Protein AF-A0A2D5T8V9-F1 (afdb_monomer_lite)

Radius of gyration: 26.74 Å; chains: 1; bounding box: 55×57×61 Å

pLDDT: mean 78.25, std 21.22, range [35.06, 97.56]

Secondary structure (DSSP, 8-state):
------SSSTTS--HHHHHHHHHHHHHHTSS--SSTHHHHHHHHHHHGGGG------S---PPPPS-PPPTTT--HHHHHHHHHHHHHHHHHHHHHHHHHHHHHHHHHHH-SS--HHHHHHHHHHHHHHHHHHHHHHHHHHHHHHHHHHHHHHHT-

Structure (mmCIF, N/CA/C/O backbone):
data_AF-A0A2D5T8V9-F1
#
_entry.id   AF-A0A2D5T8V9-F1
#
loop_
_atom_site.group_PDB
_atom_site.id
_atom_site.type_symbol
_atom_site.label_atom_id
_atom_site.label_alt_id
_atom_site.label_comp_id
_atom_site.label_asym_id
_atom_site.label_entity_id
_atom_site.label_seq_id
_atom_site.pdbx_PDB_ins_code
_atom_site.Cartn_x
_atom_site.Cartn_y
_atom_site.Cartn_z
_atom_site.occupancy
_atom_site.B_iso_or_equiv
_atom_site.auth_seq_id
_atom_site.auth_comp_id
_atom_site.auth_asym_id
_atom_site.auth_atom_id
_atom_site.pdbx_PDB_model_num
ATOM 1 N N . MET A 1 1 ? 14.837 -14.204 -28.458 1.00 35.47 1 MET A N 1
ATOM 2 C CA . MET A 1 1 ? 15.029 -15.310 -27.495 1.00 35.47 1 MET A CA 1
ATOM 3 C C . MET A 1 1 ? 13.844 -15.333 -26.537 1.00 35.47 1 MET A C 1
ATOM 5 O O . MET A 1 1 ? 13.882 -14.675 -25.513 1.00 35.47 1 MET A O 1
ATOM 9 N N . VAL A 1 2 ? 12.773 -16.042 -26.900 1.00 35.66 2 VAL A N 1
ATOM 10 C CA . VAL A 1 2 ? 11.656 -16.373 -25.999 1.00 35.66 2 VAL A CA 1
ATOM 11 C C . VAL A 1 2 ? 11.601 -17.898 -25.964 1.00 35.66 2 VAL A C 1
ATOM 13 O O . VAL A 1 2 ? 10.877 -18.540 -26.714 1.00 35.66 2 VAL A O 1
ATOM 16 N N . LYS A 1 3 ? 12.502 -18.484 -25.181 1.00 46.16 3 LYS A N 1
ATOM 17 C CA . LYS A 1 3 ? 12.431 -19.869 -24.716 1.00 46.16 3 LYS A CA 1
ATOM 18 C C . LYS A 1 3 ? 12.480 -19.766 -23.197 1.00 46.16 3 LYS A C 1
ATOM 20 O O . LYS A 1 3 ? 13.340 -19.042 -22.705 1.00 46.16 3 LYS A O 1
ATOM 25 N N . ASN A 1 4 ? 11.552 -20.452 -22.527 1.00 46.06 4 ASN A N 1
ATOM 26 C CA . ASN A 1 4 ? 11.426 -20.660 -21.070 1.00 46.06 4 ASN A CA 1
ATOM 27 C C . ASN A 1 4 ? 10.134 -20.125 -20.429 1.00 46.06 4 ASN A C 1
ATOM 29 O O . ASN A 1 4 ? 10.145 -19.664 -19.297 1.00 46.06 4 ASN A O 1
ATOM 33 N N . CYS A 1 5 ? 8.999 -20.267 -21.118 1.00 38.69 5 CYS A N 1
ATOM 34 C CA . CYS A 1 5 ? 7.696 -20.385 -20.449 1.00 38.69 5 CYS A CA 1
ATOM 35 C C . CYS A 1 5 ? 7.066 -21.747 -20.787 1.00 38.69 5 CYS A C 1
ATOM 37 O O . CYS A 1 5 ? 5.931 -21.855 -21.235 1.00 38.69 5 CYS A O 1
ATOM 39 N N . LEU A 1 6 ? 7.873 -22.800 -20.694 1.00 43.22 6 LEU A N 1
ATOM 40 C CA . LEU A 1 6 ? 7.421 -24.182 -20.730 1.00 43.22 6 LEU A CA 1
ATOM 41 C C . LEU A 1 6 ? 8.099 -24.866 -19.552 1.00 43.22 6 LEU A C 1
ATOM 43 O O . LEU A 1 6 ? 9.307 -24.716 -19.394 1.00 43.22 6 LEU A O 1
ATOM 47 N N . ILE A 1 7 ? 7.306 -25.641 -18.813 1.00 44.34 7 ILE A N 1
ATOM 48 C CA . ILE A 1 7 ? 7.655 -26.432 -17.625 1.00 44.34 7 ILE A CA 1
ATOM 49 C C . ILE A 1 7 ? 7.461 -25.664 -16.306 1.00 44.34 7 ILE A C 1
ATOM 51 O O . ILE A 1 7 ? 8.410 -25.164 -15.723 1.00 44.34 7 ILE A O 1
ATOM 55 N N . ASP A 1 8 ? 6.203 -25.580 -15.855 1.00 35.06 8 ASP A N 1
ATOM 56 C CA . ASP A 1 8 ? 5.822 -26.201 -14.568 1.00 35.06 8 ASP A CA 1
ATOM 57 C C . ASP A 1 8 ? 4.294 -26.384 -14.406 1.00 35.06 8 ASP A C 1
ATOM 59 O O . ASP A 1 8 ? 3.707 -26.183 -13.350 1.00 35.06 8 ASP A O 1
ATOM 63 N N . PHE A 1 9 ? 3.602 -26.781 -15.484 1.00 37.69 9 PHE A N 1
ATOM 64 C CA . PHE A 1 9 ? 2.170 -27.136 -15.424 1.00 37.69 9 PHE A CA 1
ATOM 65 C C . PHE A 1 9 ? 1.938 -28.652 -15.276 1.00 37.69 9 PHE A C 1
ATOM 67 O O . PHE A 1 9 ? 0.804 -29.124 -15.260 1.00 37.69 9 PHE A O 1
ATOM 74 N N . THR A 1 10 ? 3.012 -29.442 -15.201 1.00 41.50 10 THR A N 1
ATOM 75 C CA . THR A 1 10 ? 2.971 -30.908 -15.321 1.00 41.50 10 THR A CA 1
ATOM 76 C C . THR A 1 10 ? 2.903 -31.662 -13.995 1.00 41.50 10 THR A C 1
ATOM 78 O O . THR A 1 10 ? 2.891 -32.887 -14.024 1.00 41.50 10 THR A O 1
ATOM 81 N N . GLN A 1 11 ? 2.815 -30.990 -12.843 1.00 42.16 11 GLN A N 1
ATOM 82 C CA . GLN A 1 11 ? 2.653 -31.674 -11.548 1.00 42.16 11 GLN A CA 1
ATOM 83 C C . GLN A 1 11 ? 1.222 -31.656 -10.986 1.00 42.16 11 GLN A C 1
ATOM 85 O O . GLN A 1 11 ? 0.993 -32.203 -9.914 1.00 42.16 11 GLN A O 1
ATOM 90 N N . PHE A 1 12 ? 0.248 -31.105 -11.721 1.00 39.19 12 PHE A N 1
ATOM 91 C CA . PHE A 1 12 ? -1.159 -31.057 -11.289 1.00 39.19 12 PHE A CA 1
ATOM 92 C C . PHE A 1 12 ? -2.127 -31.811 -12.222 1.00 39.19 12 PHE A C 1
ATOM 94 O O . PHE A 1 12 ? -3.336 -31.612 -12.181 1.00 39.19 12 PHE A O 1
ATOM 101 N N . PHE A 1 13 ? -1.611 -32.683 -13.094 1.00 42.28 13 PHE A N 1
ATOM 102 C CA . PHE A 1 13 ? -2.444 -33.571 -13.906 1.00 42.28 13 PHE A CA 1
ATOM 103 C C . PHE A 1 13 ? -2.530 -34.941 -13.239 1.00 42.28 13 PHE A C 1
ATOM 105 O O . PHE A 1 13 ? -1.711 -35.829 -13.477 1.00 42.28 13 PHE A O 1
ATOM 112 N N . ASP A 1 14 ? -3.533 -35.070 -12.374 1.00 48.75 14 ASP A N 1
ATOM 113 C CA . ASP A 1 14 ? -3.937 -36.310 -11.725 1.00 48.75 14 ASP A CA 1
ATOM 114 C C . ASP A 1 14 ? -4.045 -37.470 -12.729 1.00 48.75 14 ASP A C 1
ATOM 116 O O . ASP A 1 14 ? -4.611 -37.337 -13.821 1.00 48.75 14 ASP A O 1
ATOM 120 N N . ARG A 1 15 ? -3.553 -38.648 -12.325 1.00 52.53 15 ARG A N 1
ATOM 121 C CA . ARG A 1 15 ? -3.705 -39.934 -13.041 1.00 52.53 15 ARG A CA 1
ATOM 122 C C . ARG A 1 15 ? -5.175 -40.232 -13.368 1.00 52.53 15 ARG A C 1
ATOM 124 O O . ARG A 1 15 ? -5.475 -40.920 -14.348 1.00 52.53 15 ARG A O 1
ATOM 131 N N . ASP A 1 16 ? -6.072 -39.654 -12.576 1.00 54.25 16 ASP A N 1
ATOM 132 C CA . ASP A 1 16 ? -7.518 -39.729 -12.718 1.00 54.25 16 ASP A CA 1
ATOM 133 C C . ASP A 1 16 ? -8.037 -39.009 -13.966 1.00 54.25 16 ASP A C 1
ATOM 135 O O . ASP A 1 16 ? -9.013 -39.468 -14.560 1.00 54.25 16 ASP A O 1
ATOM 139 N N . LEU A 1 17 ? -7.362 -37.956 -14.452 1.00 55.25 17 LEU A N 1
ATOM 140 C CA . LEU A 1 17 ? -7.786 -37.256 -15.666 1.00 55.25 17 LEU A CA 1
ATOM 141 C C . LEU A 1 17 ? -7.539 -38.102 -16.920 1.00 55.25 17 LEU A C 1
ATOM 143 O O . LEU A 1 17 ? -8.375 -38.131 -17.815 1.00 55.25 17 LEU A O 1
ATOM 147 N N . ILE A 1 18 ? -6.443 -38.862 -16.982 1.00 59.78 18 ILE A N 1
ATOM 148 C CA . ILE A 1 18 ? -6.161 -39.746 -18.126 1.00 59.78 18 ILE A CA 1
ATOM 149 C C . ILE A 1 18 ? -7.146 -40.928 -18.151 1.00 59.78 18 ILE A C 1
ATOM 151 O O . ILE A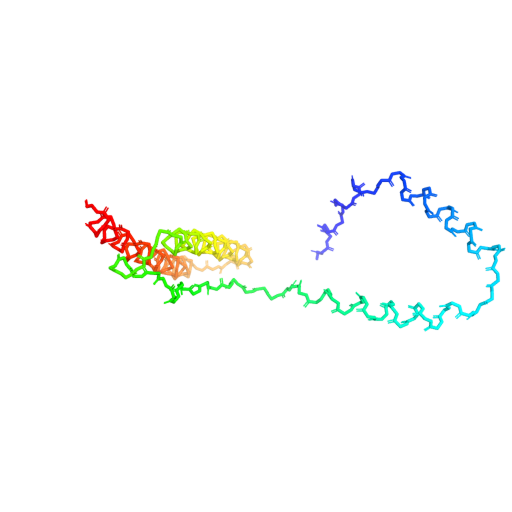 1 18 ? -7.639 -41.309 -19.216 1.00 59.78 18 ILE A O 1
ATOM 155 N N . PHE A 1 19 ? -7.500 -41.472 -16.981 1.00 53.78 19 PHE A N 1
ATOM 156 C CA . PHE A 1 19 ? -8.500 -42.538 -16.864 1.00 53.78 19 PHE A CA 1
ATOM 157 C C . PHE A 1 19 ? -9.925 -42.035 -17.148 1.00 53.78 19 PHE A C 1
ATOM 159 O O . PHE A 1 19 ? -10.732 -42.744 -17.757 1.00 53.78 19 PHE A O 1
ATOM 166 N N . ALA A 1 20 ? -10.229 -40.791 -16.764 1.00 60.19 20 ALA A N 1
ATOM 167 C CA . ALA A 1 20 ? -11.474 -40.118 -17.110 1.00 60.19 20 ALA A CA 1
ATOM 168 C C . ALA A 1 20 ? -11.562 -39.862 -18.620 1.00 60.19 20 ALA A C 1
ATOM 170 O O . ALA A 1 20 ? -12.586 -40.166 -19.226 1.00 60.19 20 ALA A O 1
ATOM 171 N N . LEU A 1 21 ? -10.482 -39.394 -19.252 1.00 63.09 21 LEU A N 1
ATOM 172 C CA . LEU A 1 21 ? -10.441 -39.128 -20.690 1.00 63.09 21 LEU A CA 1
ATOM 173 C C . LEU A 1 21 ? -10.570 -40.411 -21.530 1.00 63.09 21 LEU A C 1
ATOM 175 O O . LEU A 1 21 ? -11.263 -40.386 -22.546 1.00 63.09 21 LEU A O 1
ATOM 179 N N . SER A 1 22 ? -10.011 -41.551 -21.095 1.00 67.81 22 SER A N 1
ATOM 180 C CA . SER A 1 22 ? -10.185 -42.829 -21.811 1.00 67.81 22 SER A CA 1
ATOM 181 C C . SER A 1 22 ? -11.612 -43.383 -21.693 1.00 67.81 22 SER A C 1
ATOM 183 O O . SER A 1 22 ? -12.185 -43.838 -22.686 1.00 67.81 22 SER A O 1
ATOM 185 N N . LYS A 1 23 ? -12.242 -43.274 -20.513 1.00 67.00 23 LYS A N 1
ATOM 186 C CA . LYS A 1 23 ? -13.655 -43.644 -20.318 1.00 67.00 23 LYS A CA 1
ATOM 187 C C . LYS A 1 23 ? -14.599 -42.722 -21.083 1.00 67.00 23 LYS A C 1
ATOM 189 O O . LYS A 1 23 ? -15.562 -43.207 -21.670 1.00 67.00 23 LYS A O 1
ATOM 194 N N . ILE A 1 24 ? -14.310 -41.422 -21.123 1.00 65.44 24 ILE A N 1
ATOM 195 C CA . ILE A 1 24 ? -15.049 -40.446 -21.932 1.00 65.44 24 ILE A CA 1
ATOM 196 C C . ILE A 1 24 ? -14.926 -40.802 -23.421 1.00 65.44 24 ILE A C 1
ATOM 198 O O . ILE A 1 24 ? -15.941 -40.844 -24.108 1.00 65.44 24 ILE A O 1
ATOM 202 N N . TYR A 1 25 ? -13.734 -41.160 -23.910 1.00 67.06 25 TYR A N 1
ATOM 203 C CA . TYR A 1 25 ? -13.522 -41.581 -25.301 1.00 67.06 25 TYR A CA 1
ATOM 204 C C .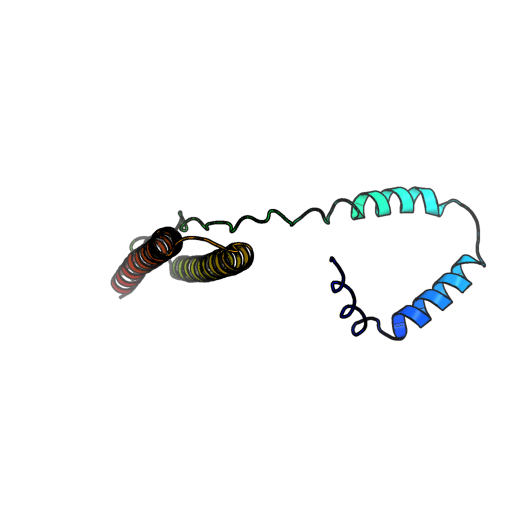 TYR A 1 25 ? -14.313 -42.853 -25.672 1.00 67.06 25 TYR A C 1
ATOM 206 O O . TYR A 1 25 ? -14.951 -42.900 -26.722 1.00 67.06 25 TYR A O 1
ATOM 214 N N . ILE A 1 26 ? -14.365 -43.854 -24.783 1.00 59.75 26 ILE A N 1
ATOM 215 C CA . ILE A 1 26 ? -15.150 -45.090 -24.982 1.00 59.75 26 ILE A CA 1
ATOM 216 C C . ILE A 1 26 ? -16.666 -44.823 -24.911 1.00 59.75 26 ILE A C 1
ATOM 218 O O . ILE A 1 26 ? -17.435 -45.422 -25.665 1.00 59.75 26 ILE A O 1
ATOM 222 N N . LEU A 1 27 ? -17.110 -43.897 -24.051 1.00 53.03 27 LEU A N 1
ATOM 223 C CA . LEU A 1 27 ? -18.514 -43.471 -23.964 1.00 53.03 27 LEU A CA 1
ATOM 224 C C . LEU A 1 27 ? -18.963 -42.678 -25.203 1.00 53.03 27 LEU A C 1
ATOM 226 O O . LEU A 1 27 ? -20.113 -42.810 -25.621 1.00 53.03 27 LEU A O 1
ATOM 230 N N . ILE A 1 28 ? -18.059 -41.907 -25.818 1.00 55.28 28 ILE A N 1
ATOM 231 C CA . ILE A 1 28 ? -18.320 -41.137 -27.044 1.00 55.28 28 ILE A CA 1
ATOM 232 C C . ILE A 1 28 ? -18.551 -42.057 -28.257 1.00 55.28 28 ILE A C 1
ATOM 234 O O . ILE A 1 28 ? -19.368 -41.728 -29.115 1.00 55.28 28 ILE A O 1
ATOM 238 N N . LEU A 1 29 ? -17.906 -43.227 -28.323 1.00 53.81 29 LEU A N 1
ATOM 239 C CA . LEU A 1 29 ? -18.011 -44.126 -29.481 1.00 53.81 29 LEU A CA 1
ATOM 240 C C . LEU A 1 29 ? -19.283 -44.994 -29.515 1.00 53.81 29 LEU A C 1
ATOM 242 O O . LEU A 1 29 ? -19.537 -45.623 -30.539 1.00 53.81 29 LEU A O 1
ATOM 246 N N . ASN A 1 30 ? -20.092 -45.045 -28.445 1.00 56.31 30 ASN A N 1
ATOM 247 C CA . ASN A 1 30 ? -21.099 -46.108 -28.301 1.00 56.31 30 ASN A CA 1
ATOM 248 C C . ASN A 1 30 ? -22.568 -45.685 -28.126 1.00 56.31 30 ASN A C 1
ATOM 250 O O . ASN A 1 30 ? -23.417 -46.556 -27.922 1.00 56.31 30 ASN A O 1
ATOM 254 N N . LYS A 1 31 ? -22.952 -44.398 -28.195 1.00 44.81 31 LYS A N 1
ATOM 255 C CA . LYS A 1 31 ? -24.394 -44.078 -28.100 1.00 44.81 31 LYS A CA 1
ATOM 256 C C . LYS A 1 31 ? -24.833 -42.727 -28.680 1.00 44.81 31 LYS A C 1
ATOM 258 O O . LYS A 1 31 ? -24.736 -41.693 -28.035 1.00 44.81 31 LYS A O 1
ATOM 263 N N . LYS A 1 32 ? -25.479 -42.829 -29.848 1.00 41.66 32 LYS A N 1
ATOM 264 C CA . LYS A 1 32 ? -26.726 -42.142 -30.246 1.00 41.66 32 LYS A CA 1
ATOM 265 C C . LYS A 1 32 ? -26.757 -40.600 -30.229 1.00 41.66 32 LYS A C 1
ATOM 267 O O . LYS A 1 32 ? -27.166 -39.963 -29.266 1.00 41.66 32 LYS A O 1
ATOM 272 N N . GLU A 1 33 ? -26.494 -40.058 -31.417 1.00 53.03 33 GLU A N 1
ATOM 273 C CA . GLU A 1 33 ? -27.406 -39.199 -32.195 1.00 53.03 33 GLU A CA 1
ATOM 274 C C . GLU A 1 33 ? -27.978 -37.907 -31.544 1.00 53.03 33 GLU A C 1
ATOM 276 O O . GLU A 1 33 ? -29.081 -37.853 -30.999 1.00 53.03 33 GLU A O 1
ATOM 281 N N . VAL A 1 34 ? -27.222 -36.817 -31.735 1.00 54.06 34 VAL A N 1
ATOM 282 C CA . VAL A 1 34 ? -27.636 -35.485 -32.253 1.00 54.06 34 VAL A CA 1
ATOM 283 C C . VAL A 1 34 ? -28.590 -34.579 -31.434 1.00 54.06 34 VAL A C 1
ATOM 285 O O . VAL A 1 34 ? -28.528 -33.356 -31.583 1.00 54.06 34 VAL A O 1
ATOM 288 N N . SER A 1 35 ? -29.415 -35.075 -30.508 1.00 45.22 35 SER A N 1
ATOM 289 C CA . SER A 1 35 ? -30.388 -34.222 -29.779 1.00 45.22 35 SER A CA 1
ATOM 290 C C . SER A 1 35 ? -29.754 -33.329 -28.692 1.00 45.22 35 SER A C 1
ATOM 292 O O . SER A 1 35 ? -30.132 -32.168 -28.504 1.00 45.22 35 SER A O 1
ATOM 294 N N . PHE A 1 36 ? -28.727 -33.831 -28.001 1.00 52.06 36 PHE A N 1
ATOM 295 C CA . PHE A 1 36 ? -28.124 -33.159 -26.842 1.00 52.06 36 PHE A CA 1
ATOM 296 C C . PHE A 1 36 ? -27.195 -31.989 -27.230 1.00 52.06 36 PHE A C 1
ATOM 298 O O . PHE A 1 36 ? -27.070 -31.006 -26.497 1.00 52.06 36 PHE A O 1
ATOM 305 N N . MET A 1 37 ? -26.616 -32.030 -28.436 1.00 51.38 37 MET A N 1
ATOM 306 C CA . MET A 1 37 ? -25.643 -31.044 -28.922 1.00 51.38 37 MET A CA 1
ATOM 307 C C . MET A 1 37 ? -26.193 -29.615 -29.006 1.00 51.38 37 MET A C 1
ATOM 309 O O . MET A 1 37 ? -25.442 -28.676 -28.769 1.00 51.38 37 MET A O 1
ATOM 313 N N . LYS A 1 38 ? -27.488 -29.407 -29.289 1.00 44.56 38 LYS A N 1
ATOM 314 C CA . LYS A 1 38 ? -28.068 -28.050 -29.401 1.00 44.56 38 LYS A CA 1
ATOM 315 C C . LYS A 1 38 ? -28.198 -27.342 -28.046 1.00 44.56 38 LYS A C 1
ATOM 317 O O . LYS A 1 38 ? -28.076 -26.120 -27.986 1.00 44.56 38 LYS A O 1
ATOM 322 N N . LYS A 1 39 ? -28.420 -28.101 -26.964 1.00 51.44 39 LYS A N 1
ATOM 323 C CA . LYS A 1 39 ? -28.484 -27.578 -25.587 1.00 51.44 39 LYS A CA 1
ATOM 324 C C . LYS A 1 39 ? -27.081 -27.373 -25.011 1.00 51.44 39 LYS A C 1
ATOM 326 O O . LYS A 1 39 ? -26.823 -26.329 -24.424 1.00 51.44 39 LYS A O 1
ATOM 331 N N . VAL A 1 40 ? -26.152 -28.290 -25.292 1.00 58.81 40 VAL A N 1
ATOM 332 C CA . VAL A 1 40 ? -24.741 -28.162 -24.887 1.00 58.81 40 VAL A CA 1
ATOM 333 C C . VAL A 1 40 ? -24.043 -27.004 -25.603 1.00 58.81 40 VAL A C 1
ATOM 335 O O . VAL A 1 40 ? -23.308 -26.269 -24.957 1.00 58.81 40 VAL A O 1
ATOM 338 N N . LYS A 1 41 ? -24.334 -26.741 -26.889 1.00 53.28 41 LYS A N 1
ATOM 339 C CA . LYS A 1 41 ? -23.764 -25.584 -27.612 1.00 53.28 41 LYS A CA 1
ATOM 340 C C . LYS A 1 41 ? -24.112 -24.250 -26.941 1.00 53.28 41 LYS A C 1
ATOM 342 O O . LYS A 1 41 ? -23.267 -23.367 -26.887 1.00 53.28 41 LYS A O 1
ATOM 347 N N . LYS A 1 42 ? -25.329 -24.113 -26.395 1.00 52.53 42 LYS A N 1
ATOM 348 C CA . LYS A 1 42 ? -25.749 -22.904 -25.661 1.00 52.53 42 LYS A CA 1
ATOM 349 C C . LYS A 1 42 ? -25.061 -22.779 -24.298 1.00 52.53 42 LYS A C 1
ATOM 351 O O . LYS A 1 42 ? -24.717 -21.673 -23.902 1.00 52.53 42 LYS A O 1
ATOM 356 N N . ILE A 1 43 ? -24.819 -23.899 -23.618 1.00 59.12 43 ILE A N 1
ATOM 357 C CA . ILE A 1 43 ? -24.170 -23.924 -22.297 1.00 59.12 43 ILE A CA 1
ATOM 358 C C . ILE A 1 43 ? -22.656 -23.679 -22.417 1.00 59.12 43 ILE A C 1
ATOM 360 O O . ILE A 1 43 ? -22.101 -22.903 -21.648 1.00 59.12 43 ILE A O 1
ATOM 364 N N . VAL A 1 44 ? -21.993 -24.251 -23.428 1.00 59.75 44 VAL A N 1
ATOM 365 C CA . VAL A 1 44 ? -20.545 -24.076 -23.657 1.00 59.75 44 VAL A CA 1
ATOM 366 C C . VAL A 1 44 ? -20.205 -22.647 -24.097 1.00 59.75 44 VAL A C 1
ATOM 368 O O . VAL A 1 44 ? -19.208 -22.095 -23.644 1.00 59.75 44 VAL A O 1
ATOM 371 N N . ILE A 1 45 ? -21.051 -22.008 -24.914 1.00 57.88 45 ILE A N 1
ATOM 372 C CA . ILE A 1 45 ? -20.852 -20.603 -25.315 1.00 57.88 45 ILE A CA 1
ATOM 373 C C . ILE A 1 45 ? -21.040 -19.657 -24.117 1.00 57.88 45 ILE A C 1
ATOM 375 O O . ILE A 1 45 ? -20.314 -18.675 -23.999 1.00 57.88 45 ILE A O 1
ATOM 379 N N . SER A 1 46 ? -21.953 -19.981 -23.192 1.00 53.75 46 SER A N 1
ATOM 380 C CA . SER A 1 46 ? -22.165 -19.196 -21.969 1.00 53.75 46 SER A CA 1
ATOM 381 C C . SER A 1 46 ? -20.988 -19.270 -20.992 1.00 53.75 46 SER A C 1
ATOM 383 O O . SER A 1 46 ? -20.769 -18.317 -20.252 1.00 53.75 46 SER A O 1
ATOM 385 N N . TYR A 1 47 ? -20.241 -20.378 -20.974 1.00 54.50 47 TYR A N 1
ATOM 386 C CA . TYR A 1 47 ? -19.140 -20.585 -20.024 1.00 54.50 47 TYR A CA 1
ATOM 387 C C . TYR A 1 47 ? -17.786 -20.057 -20.528 1.00 54.50 47 TYR A C 1
ATOM 389 O O . TYR A 1 47 ? -16.862 -19.871 -19.743 1.00 54.50 47 TYR A O 1
ATOM 397 N N . MET A 1 48 ? -17.652 -19.788 -21.832 1.00 54.31 48 MET A N 1
ATOM 398 C CA . MET A 1 48 ? -16.408 -19.270 -22.424 1.00 54.31 48 MET A CA 1
ATOM 399 C C . MET A 1 48 ? -16.224 -17.756 -22.187 1.00 54.31 48 MET A C 1
ATOM 401 O O . MET A 1 48 ? -15.119 -17.239 -22.299 1.00 54.31 48 MET A O 1
ATOM 405 N N . LEU A 1 49 ? -17.285 -17.036 -21.802 1.00 54.06 49 LEU A N 1
ATOM 406 C CA . LEU A 1 49 ? -17.240 -15.578 -21.630 1.00 54.06 49 LEU A CA 1
ATOM 407 C C . LEU A 1 49 ? -16.763 -15.120 -20.236 1.00 54.06 49 LEU A C 1
ATOM 409 O O . LEU A 1 49 ? -16.448 -13.948 -20.057 1.00 54.06 49 LEU A O 1
ATOM 413 N N . THR A 1 50 ? -16.657 -16.011 -19.246 1.00 55.22 50 THR A N 1
ATOM 414 C CA . THR A 1 50 ? -16.341 -15.635 -17.852 1.00 55.22 50 THR A CA 1
ATOM 415 C C . THR A 1 50 ? -14.846 -15.579 -17.510 1.00 55.22 50 THR A C 1
ATOM 417 O O . THR A 1 50 ? -14.511 -15.437 -16.341 1.00 55.22 50 THR A O 1
ATOM 420 N N . CYS A 1 51 ? -13.933 -15.654 -18.489 1.00 53.12 51 CYS A N 1
ATOM 421 C CA . CYS A 1 51 ? -12.483 -15.698 -18.224 1.00 53.12 51 CYS A CA 1
ATOM 422 C C . CYS A 1 51 ? -11.655 -14.589 -18.908 1.00 53.12 51 CYS A C 1
ATOM 424 O O . CYS A 1 51 ? -10.497 -14.808 -19.251 1.00 53.12 51 CYS A O 1
ATOM 426 N N . TYR A 1 52 ? -12.217 -13.386 -19.077 1.00 50.69 52 TYR A N 1
ATOM 427 C CA . TYR A 1 52 ? -11.474 -12.187 -19.509 1.00 50.69 52 TYR A CA 1
ATOM 428 C C . TYR A 1 52 ? -11.264 -11.192 -18.359 1.00 50.69 52 TYR A C 1
ATOM 430 O O . TYR A 1 52 ? -11.653 -10.033 -18.432 1.00 50.69 52 TYR A O 1
ATOM 438 N N . ALA A 1 53 ? -10.632 -11.635 -17.280 1.00 55.22 53 ALA A N 1
ATOM 439 C CA . ALA A 1 53 ? -9.931 -10.742 -16.365 1.00 55.22 53 ALA A CA 1
ATOM 440 C C . ALA A 1 53 ? -8.644 -11.481 -16.009 1.00 55.22 53 ALA A C 1
ATOM 442 O O . ALA A 1 53 ? -8.653 -12.466 -15.285 1.00 55.22 53 ALA A O 1
ATOM 443 N N . SER A 1 54 ? -7.500 -11.150 -16.583 1.00 49.03 54 SER A N 1
ATOM 444 C CA . SER A 1 54 ? -6.770 -9.947 -16.215 1.00 49.03 54 SER A CA 1
ATOM 445 C C . SER A 1 54 ? -5.439 -10.002 -16.961 1.00 49.03 54 SER A C 1
ATOM 447 O O . SER A 1 54 ? -4.812 -11.053 -16.979 1.00 49.03 54 SER A O 1
ATOM 449 N N . LEU A 1 55 ? -5.029 -8.900 -17.590 1.00 49.44 55 LEU A N 1
ATOM 450 C CA . LEU A 1 55 ? -3.637 -8.611 -17.974 1.00 49.44 55 LEU A CA 1
ATOM 451 C C . LEU A 1 55 ? -3.539 -7.124 -18.368 1.00 49.44 55 LEU A C 1
ATOM 453 O O . LEU A 1 55 ? -3.013 -6.760 -19.415 1.00 49.44 55 LEU A O 1
ATOM 457 N N . SER A 1 56 ? -4.070 -6.241 -17.517 1.00 43.91 56 SER A N 1
ATOM 458 C CA . SER A 1 56 ? -3.643 -4.841 -17.534 1.00 43.91 56 SER A CA 1
ATOM 459 C C . SER A 1 56 ? -2.341 -4.770 -16.742 1.00 43.91 56 SER A C 1
ATOM 461 O O . SER A 1 56 ? -2.342 -4.907 -15.526 1.00 43.91 56 SER A O 1
ATOM 463 N N . PHE A 1 57 ? -1.218 -4.613 -17.441 1.00 55.69 57 PHE A N 1
ATOM 464 C CA . PHE A 1 57 ? 0.143 -4.575 -16.884 1.00 55.69 57 PHE A CA 1
ATOM 465 C C . PHE A 1 57 ? 0.464 -3.228 -16.195 1.00 55.69 57 PHE A C 1
ATOM 467 O O . PHE A 1 57 ? 1.557 -2.683 -16.338 1.00 55.69 57 PHE A O 1
ATOM 474 N N . ALA A 1 58 ? -0.506 -2.655 -15.481 1.00 78.81 58 ALA A N 1
ATOM 475 C CA . ALA A 1 58 ? -0.353 -1.434 -14.702 1.00 78.81 58 ALA A CA 1
ATOM 476 C C . ALA A 1 58 ? -0.594 -1.764 -13.227 1.00 78.81 58 ALA A C 1
ATOM 478 O O . ALA A 1 58 ? -1.552 -2.459 -12.899 1.00 78.81 58 ALA A O 1
ATOM 479 N N . CYS A 1 59 ? 0.290 -1.295 -12.347 1.00 90.50 59 CYS A N 1
ATOM 480 C CA . CYS A 1 59 ? 0.085 -1.423 -10.908 1.00 90.50 59 CYS A CA 1
ATOM 481 C C . CYS A 1 59 ? -1.081 -0.522 -10.511 1.00 90.50 59 CYS A C 1
ATOM 483 O O . CYS A 1 59 ? -0.981 0.696 -10.672 1.00 90.50 59 CYS A O 1
ATOM 485 N N . ASP A 1 60 ? -2.170 -1.121 -10.039 1.00 91.06 60 ASP A N 1
ATOM 486 C CA . ASP A 1 60 ? -3.351 -0.374 -9.623 1.00 91.06 60 ASP A CA 1
ATOM 487 C C . ASP A 1 60 ? -3.069 0.331 -8.295 1.00 91.06 60 ASP A C 1
ATOM 489 O O . ASP A 1 60 ? -2.615 -0.304 -7.343 1.00 91.06 60 ASP A O 1
ATOM 493 N N . TYR A 1 61 ? -3.264 1.649 -8.257 1.00 93.88 61 TYR A N 1
ATOM 494 C CA . TYR A 1 61 ? -3.032 2.443 -7.054 1.00 93.88 61 TYR A CA 1
ATOM 495 C C . TYR A 1 61 ? -4.320 2.460 -6.232 1.00 93.88 61 TYR A C 1
ATOM 497 O O . TYR A 1 61 ? -5.282 3.123 -6.640 1.00 93.88 61 TYR A O 1
ATOM 505 N N . PRO A 1 62 ? -4.378 1.757 -5.088 1.00 94.12 62 PRO A N 1
ATOM 506 C CA . PRO A 1 62 ? -5.616 1.652 -4.344 1.00 94.12 62 PRO A CA 1
ATOM 507 C C . PRO A 1 62 ? -5.962 3.008 -3.727 1.00 94.12 62 PRO A C 1
ATOM 509 O O . PRO A 1 62 ? -5.110 3.761 -3.252 1.00 94.12 62 PRO A O 1
ATOM 512 N N . SER A 1 63 ? -7.248 3.337 -3.761 1.00 94.38 63 SER A N 1
ATOM 513 C CA . SER A 1 63 ? -7.754 4.558 -3.142 1.00 94.38 63 SER A CA 1
ATOM 514 C C . SER A 1 63 ? -8.022 4.324 -1.654 1.00 94.38 63 SER A C 1
ATOM 516 O O . SER A 1 63 ? -8.488 3.240 -1.298 1.00 94.38 63 SER A O 1
ATOM 518 N N . PRO A 1 64 ? -7.801 5.328 -0.787 1.00 94.38 64 PRO A N 1
ATOM 519 C CA . PRO A 1 64 ? -8.202 5.238 0.610 1.00 94.38 64 PRO A CA 1
ATOM 520 C C . PRO A 1 64 ? -9.703 4.925 0.743 1.00 94.38 64 PRO A C 1
ATOM 522 O O . PRO A 1 64 ? -10.497 5.472 -0.037 1.00 94.38 64 PRO A O 1
ATOM 525 N N . PRO A 1 65 ? -10.113 4.112 1.734 1.00 94.19 65 PRO A N 1
ATOM 526 C CA . PRO A 1 65 ? -11.523 3.907 2.046 1.00 94.19 65 PRO A CA 1
ATOM 527 C C . PRO A 1 65 ? -12.211 5.248 2.330 1.00 94.19 65 PRO A C 1
ATOM 529 O O . PRO A 1 65 ? -11.663 6.093 3.042 1.00 94.19 65 PRO A O 1
ATOM 532 N N . LYS A 1 66 ? -13.394 5.462 1.746 1.00 91.00 66 LYS A N 1
ATOM 533 C CA . LYS A 1 66 ? -14.152 6.720 1.884 1.00 91.00 66 LYS A CA 1
ATOM 534 C C . LYS A 1 66 ? -15.127 6.698 3.057 1.00 91.00 66 LYS A C 1
ATOM 536 O O . LYS A 1 66 ? -15.362 7.740 3.658 1.00 91.00 66 LYS A O 1
ATOM 541 N N . ASP A 1 67 ? -15.639 5.518 3.385 1.00 88.81 67 ASP A N 1
ATOM 542 C CA . ASP A 1 67 ? -16.767 5.332 4.296 1.00 88.81 67 ASP A CA 1
ATOM 543 C C . ASP A 1 67 ? -16.314 4.710 5.626 1.00 88.81 67 ASP A C 1
ATOM 545 O O . ASP A 1 67 ? -16.916 3.770 6.140 1.00 88.81 67 ASP A O 1
ATOM 549 N N . LEU A 1 68 ? -15.218 5.233 6.189 1.00 93.88 68 LEU A N 1
ATOM 550 C CA . LEU A 1 68 ? -14.739 4.785 7.496 1.00 93.88 68 LEU A CA 1
ATOM 551 C C . LEU A 1 68 ? -15.719 5.217 8.603 1.00 93.88 68 LEU A C 1
ATOM 553 O O . LEU A 1 68 ? -16.182 6.361 8.595 1.00 93.88 68 LEU A O 1
ATOM 557 N N . PRO A 1 69 ? -16.018 4.336 9.575 1.00 95.75 69 PRO A N 1
ATOM 558 C CA . PRO A 1 69 ? -16.979 4.627 10.631 1.00 95.75 69 PRO A CA 1
ATOM 559 C C . PRO A 1 69 ? -16.476 5.725 11.579 1.00 95.75 69 PRO A C 1
ATOM 561 O O . PRO A 1 69 ? -15.292 5.786 11.919 1.00 95.75 69 PRO A O 1
ATOM 564 N N . ASP A 1 70 ? -17.403 6.575 12.025 1.00 94.25 70 ASP A N 1
ATOM 565 C CA . ASP A 1 70 ? -17.158 7.667 12.971 1.00 94.25 70 ASP A CA 1
ATOM 566 C C . ASP A 1 70 ? -17.205 7.140 14.408 1.00 94.25 70 ASP A C 1
ATOM 568 O O . ASP A 1 70 ? -18.235 6.642 14.873 1.00 94.25 70 ASP A O 1
ATOM 572 N N . GLY A 1 71 ? -16.113 7.318 15.152 1.00 93.75 71 GLY A N 1
ATOM 573 C CA . GLY A 1 71 ? -16.010 6.820 16.518 1.00 93.75 71 GLY A CA 1
ATOM 574 C C . GLY A 1 71 ? -17.065 7.383 17.477 1.00 93.75 71 GLY A C 1
ATOM 575 O O . GLY A 1 71 ? -17.422 6.724 18.453 1.00 93.75 71 GLY A O 1
ATOM 576 N N . ALA A 1 72 ? -17.610 8.573 17.211 1.00 93.50 72 ALA A N 1
ATOM 577 C CA . ALA A 1 72 ? -18.645 9.180 18.044 1.00 93.50 72 ALA A CA 1
ATOM 578 C C . ALA A 1 72 ? -20.039 8.572 17.814 1.00 93.50 72 ALA A C 1
ATOM 580 O O . ALA A 1 72 ? -20.853 8.507 18.738 1.00 93.50 72 ALA A O 1
ATOM 581 N N . ASN A 1 73 ? -20.332 8.081 16.611 1.00 93.44 73 ASN A N 1
ATOM 582 C CA . ASN A 1 73 ? -21.689 7.684 16.221 1.00 93.44 73 ASN A CA 1
ATOM 583 C C . ASN A 1 73 ? -21.832 6.184 15.965 1.00 93.44 73 ASN A C 1
ATOM 585 O O . ASN A 1 73 ? -22.906 5.636 16.206 1.00 93.44 73 ASN A O 1
ATOM 589 N N . SER A 1 74 ? -20.748 5.506 15.608 1.00 95.31 74 SER A N 1
ATOM 590 C CA . SER A 1 74 ? -20.787 4.097 15.247 1.00 95.31 74 SER A CA 1
ATOM 591 C C . SER A 1 74 ? -21.008 3.144 16.418 1.00 95.31 74 SER A C 1
ATOM 593 O O . SER A 1 74 ? -20.828 3.487 17.597 1.00 95.31 74 SER A O 1
ATOM 595 N N . ASN A 1 75 ? -21.424 1.926 16.065 1.00 95.56 75 ASN A N 1
ATOM 596 C CA . ASN A 1 75 ? -21.464 0.759 16.948 1.00 95.56 75 ASN A CA 1
ATOM 597 C C . ASN A 1 75 ? -20.194 -0.106 16.798 1.00 95.56 75 ASN A C 1
ATOM 599 O O . ASN A 1 75 ? -19.305 0.169 15.990 1.00 95.56 75 ASN A O 1
ATOM 603 N N . LYS A 1 76 ? -20.081 -1.154 17.620 1.00 94.75 76 LYS A N 1
ATOM 604 C CA . LYS A 1 76 ? -18.888 -2.010 17.661 1.00 94.75 76 LYS A CA 1
ATOM 605 C C . LYS A 1 76 ? -18.694 -2.778 16.353 1.00 94.75 76 LYS A C 1
ATOM 607 O O . LYS A 1 76 ? -17.563 -2.930 15.896 1.00 94.75 76 LYS A O 1
ATOM 612 N N . GLU A 1 77 ? -19.777 -3.276 15.774 1.00 96.38 77 GLU A N 1
ATOM 613 C CA . GLU A 1 77 ? -19.780 -4.062 14.544 1.00 96.38 77 GLU A CA 1
ATOM 614 C C . GLU A 1 77 ? -19.291 -3.226 13.35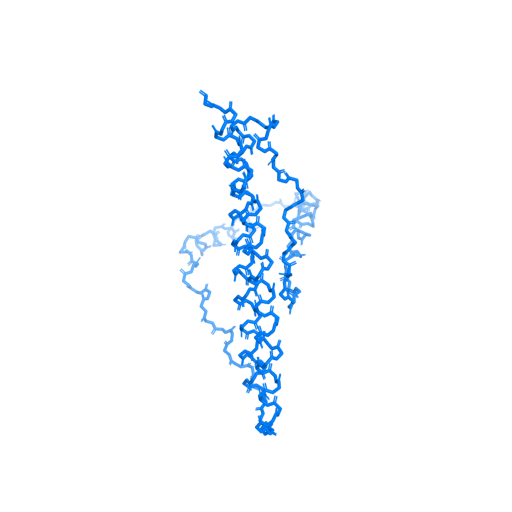2 1.00 96.38 77 GLU A C 1
ATOM 616 O O . GLU A 1 77 ? -18.458 -3.698 12.576 1.00 96.38 77 GLU A O 1
ATOM 621 N N . GLU A 1 78 ? -19.732 -1.970 13.262 1.00 96.25 78 GLU A N 1
ATOM 622 C CA . GLU A 1 78 ? -19.266 -0.981 12.284 1.00 96.25 78 GLU A CA 1
ATOM 623 C C . GLU A 1 78 ? -17.779 -0.678 12.460 1.00 96.25 78 GLU A C 1
ATOM 625 O O . GLU A 1 78 ? -17.016 -0.787 11.503 1.00 96.25 78 GLU A O 1
ATOM 630 N N . MET A 1 79 ? -17.319 -0.401 13.684 1.00 96.25 79 MET A N 1
ATOM 631 C CA . MET A 1 79 ? -15.892 -0.159 13.937 1.00 96.25 79 MET A CA 1
ATOM 632 C C . MET A 1 79 ? -15.021 -1.368 13.556 1.00 96.25 79 MET A C 1
ATOM 634 O O . MET A 1 79 ? -13.936 -1.200 12.999 1.00 96.25 79 MET A O 1
ATOM 638 N N . LEU A 1 80 ? -15.494 -2.598 13.796 1.00 96.75 80 LEU A N 1
ATOM 639 C CA . LEU A 1 80 ? -14.818 -3.823 13.349 1.00 96.75 80 LEU A CA 1
ATOM 640 C C . LEU A 1 80 ? -14.839 -3.997 11.824 1.00 96.75 80 LEU A C 1
ATOM 642 O O . LEU A 1 80 ? -13.950 -4.654 11.280 1.00 96.75 80 LEU A O 1
ATOM 646 N N . ALA A 1 81 ? -15.845 -3.466 11.127 1.00 96.31 81 ALA A N 1
ATOM 647 C CA . ALA A 1 81 ? -15.835 -3.386 9.669 1.00 96.31 81 ALA A CA 1
ATOM 648 C C . ALA A 1 81 ? -14.763 -2.399 9.189 1.00 96.31 81 ALA A C 1
ATOM 650 O O . ALA A 1 81 ? -13.937 -2.785 8.366 1.00 96.31 81 ALA A O 1
ATOM 651 N N . GLY A 1 82 ? -14.669 -1.215 9.802 1.00 96.25 82 GLY A N 1
ATOM 652 C CA . GLY A 1 82 ? -13.622 -0.235 9.494 1.00 96.25 82 GLY A CA 1
ATOM 653 C C . GLY A 1 82 ? -12.201 -0.783 9.679 1.00 96.25 82 GLY A C 1
ATOM 654 O O . GLY A 1 82 ? -11.343 -0.577 8.826 1.00 96.25 82 GLY A O 1
ATOM 655 N N . VAL A 1 83 ? -11.949 -1.575 10.732 1.00 96.56 83 VAL A N 1
ATOM 656 C CA . VAL A 1 83 ? -10.650 -2.259 10.921 1.00 96.56 83 VAL A CA 1
ATOM 657 C C . VAL A 1 83 ? -10.329 -3.191 9.749 1.00 96.56 83 VAL A C 1
ATOM 659 O O . VAL A 1 83 ? -9.192 -3.223 9.282 1.00 96.56 83 VAL A O 1
ATOM 662 N N . ARG A 1 84 ? -11.321 -3.951 9.268 1.00 97.06 84 ARG A N 1
ATOM 663 C CA . ARG A 1 84 ? -11.145 -4.874 8.138 1.00 97.06 84 ARG A CA 1
ATOM 664 C C . ARG A 1 84 ? -10.905 -4.130 6.827 1.00 97.06 84 ARG A C 1
ATOM 666 O O . ARG A 1 84 ? -10.067 -4.566 6.048 1.00 97.06 84 ARG A O 1
ATOM 673 N N . GLU A 1 85 ? -11.589 -3.013 6.602 1.00 96.81 85 GLU A N 1
ATOM 674 C CA . GLU A 1 85 ? -11.372 -2.175 5.417 1.00 96.81 85 GLU A CA 1
ATOM 675 C C . GLU A 1 85 ? -9.978 -1.547 5.401 1.00 96.81 85 GLU A C 1
ATOM 677 O O . GLU A 1 85 ? -9.300 -1.591 4.377 1.00 96.81 85 GLU A O 1
ATOM 682 N N . ILE A 1 86 ? -9.511 -1.029 6.542 1.00 97.25 86 ILE A N 1
ATOM 683 C CA . ILE A 1 86 ? -8.143 -0.514 6.667 1.00 97.25 86 ILE A CA 1
ATOM 684 C C . ILE A 1 86 ? -7.117 -1.619 6.413 1.00 97.25 86 ILE A C 1
ATOM 686 O O . ILE A 1 86 ? -6.158 -1.382 5.683 1.00 97.25 86 ILE A O 1
ATOM 690 N N . ALA A 1 87 ? -7.322 -2.821 6.962 1.00 96.75 87 ALA A N 1
ATOM 691 C CA . ALA A 1 87 ? -6.428 -3.953 6.726 1.00 96.75 87 ALA A CA 1
ATOM 692 C C . ALA A 1 87 ? -6.384 -4.345 5.238 1.00 96.75 87 ALA A C 1
ATOM 694 O O . ALA A 1 87 ? -5.301 -4.462 4.674 1.00 96.75 87 ALA A O 1
ATOM 695 N N . SER A 1 88 ? -7.545 -4.448 4.580 1.00 96.50 88 SER A N 1
ATOM 696 C CA . SER A 1 88 ? -7.621 -4.719 3.137 1.00 96.50 88 SER A CA 1
ATOM 697 C C . SER A 1 88 ? -6.885 -3.653 2.327 1.00 96.50 88 SER A C 1
ATOM 699 O O . SER A 1 88 ? -6.086 -3.977 1.457 1.00 96.50 88 SER A O 1
ATOM 701 N N . TYR A 1 89 ? -7.086 -2.375 2.655 1.00 96.62 89 TYR A N 1
ATOM 702 C CA . TYR A 1 89 ? -6.378 -1.279 1.999 1.00 96.62 89 TYR A CA 1
ATOM 703 C C . TYR A 1 89 ? -4.858 -1.347 2.220 1.00 96.62 89 TYR A C 1
ATOM 705 O O . TYR A 1 89 ? -4.080 -1.033 1.317 1.00 96.62 89 TYR A O 1
ATOM 713 N N . GLN A 1 90 ? -4.405 -1.768 3.405 1.00 96.56 90 GLN A N 1
ATOM 714 C CA . GLN A 1 90 ? -2.981 -1.968 3.672 1.00 96.56 90 GLN A CA 1
ATOM 715 C C . GLN A 1 90 ? -2.386 -3.095 2.822 1.00 96.56 90 GLN A C 1
ATOM 717 O O . GLN A 1 90 ? -1.288 -2.921 2.282 1.00 96.56 90 GLN A O 1
ATOM 722 N N . ASP A 1 91 ? -3.115 -4.199 2.663 1.00 97.06 91 ASP A N 1
ATOM 723 C CA . ASP A 1 91 ? -2.721 -5.322 1.811 1.00 97.06 91 ASP A CA 1
ATOM 724 C C . ASP A 1 91 ? -2.669 -4.911 0.331 1.00 97.06 91 ASP A C 1
ATOM 726 O O . ASP A 1 91 ? -1.668 -5.166 -0.346 1.00 97.06 91 ASP A O 1
ATOM 730 N N . ASP A 1 92 ? -3.680 -4.184 -0.152 1.00 96.00 92 ASP A N 1
ATOM 731 C CA . ASP A 1 92 ? -3.731 -3.671 -1.526 1.00 96.00 92 ASP A CA 1
ATOM 732 C C . ASP A 1 92 ? -2.574 -2.698 -1.807 1.00 96.00 92 ASP A C 1
ATOM 734 O O . ASP A 1 92 ? -1.915 -2.767 -2.848 1.00 96.00 92 ASP A O 1
ATOM 738 N N . MET A 1 93 ? -2.259 -1.817 -0.852 1.00 96.19 93 MET A N 1
ATOM 739 C CA . MET A 1 93 ? -1.108 -0.913 -0.943 1.00 96.19 93 MET A CA 1
ATOM 740 C C . MET A 1 93 ? 0.218 -1.678 -0.962 1.00 96.19 93 MET A C 1
ATOM 742 O O . MET A 1 93 ? 1.107 -1.340 -1.742 1.00 96.19 93 MET A O 1
ATOM 746 N N . SER A 1 94 ? 0.365 -2.723 -0.143 1.00 95.75 94 SER A N 1
ATOM 747 C CA . SER A 1 94 ? 1.550 -3.590 -0.152 1.00 95.75 94 SER A CA 1
ATOM 748 C C . SER A 1 94 ? 1.725 -4.282 -1.510 1.00 95.75 94 SER A C 1
ATOM 750 O O . SER A 1 94 ? 2.820 -4.288 -2.085 1.00 95.75 94 SER A O 1
ATOM 752 N N . ALA A 1 95 ? 0.629 -4.784 -2.086 1.00 95.56 95 ALA A N 1
ATOM 753 C CA . ALA A 1 95 ? 0.619 -5.368 -3.422 1.00 95.56 95 ALA A CA 1
ATOM 754 C C . ALA A 1 95 ? 1.014 -4.346 -4.504 1.00 95.56 95 ALA A C 1
ATOM 756 O O . ALA A 1 95 ? 1.841 -4.656 -5.370 1.00 95.56 95 ALA A O 1
ATOM 757 N N . TYR A 1 96 ? 0.497 -3.115 -4.426 1.00 95.31 96 TYR A N 1
ATOM 758 C CA . TYR A 1 96 ? 0.883 -2.014 -5.310 1.00 95.31 96 TYR A CA 1
ATOM 759 C C . TYR A 1 96 ? 2.383 -1.698 -5.217 1.00 95.31 96 TYR A C 1
ATOM 761 O O . TYR A 1 96 ? 3.063 -1.642 -6.246 1.00 95.31 96 TYR A O 1
ATOM 769 N N . LEU A 1 97 ? 2.919 -1.542 -4.002 1.00 96.00 97 LEU A N 1
ATOM 770 C CA . LEU A 1 97 ? 4.335 -1.238 -3.773 1.00 96.00 97 LEU A CA 1
ATOM 771 C C . LEU A 1 97 ? 5.245 -2.341 -4.331 1.00 96.00 97 LEU A C 1
ATOM 773 O O . LEU A 1 97 ? 6.206 -2.051 -5.046 1.00 96.00 97 LEU A O 1
ATOM 777 N N . SER A 1 98 ? 4.892 -3.609 -4.101 1.00 95.56 98 SER A N 1
ATOM 778 C CA . SER A 1 98 ? 5.615 -4.746 -4.681 1.00 95.56 98 SER A CA 1
ATOM 779 C C . SER A 1 98 ? 5.553 -4.751 -6.213 1.00 95.56 98 SER A C 1
ATOM 781 O O . SER A 1 98 ? 6.532 -5.085 -6.885 1.00 95.56 98 SER A O 1
ATOM 783 N N . CYS A 1 99 ? 4.413 -4.371 -6.792 1.00 94.75 99 CYS A N 1
ATOM 784 C CA . CYS A 1 99 ? 4.248 -4.297 -8.239 1.00 94.75 99 CYS A CA 1
ATOM 785 C C . CYS A 1 99 ? 5.151 -3.223 -8.863 1.00 94.75 99 CYS A C 1
ATOM 787 O O . CYS A 1 99 ? 5.869 -3.509 -9.826 1.00 94.75 99 CYS A O 1
ATOM 789 N N . ILE A 1 100 ? 5.165 -2.002 -8.314 1.00 94.44 100 ILE A N 1
ATOM 790 C CA . ILE A 1 100 ? 5.989 -0.921 -8.873 1.00 94.44 100 ILE A CA 1
ATOM 791 C C . ILE A 1 100 ? 7.484 -1.215 -8.725 1.00 94.44 100 ILE A C 1
ATOM 793 O O . ILE A 1 100 ? 8.252 -0.877 -9.622 1.00 94.44 100 ILE A O 1
ATOM 797 N N . GLU A 1 101 ? 7.892 -1.896 -7.651 1.00 94.31 101 GLU A N 1
ATOM 798 C CA . GLU A 1 101 ? 9.273 -2.342 -7.453 1.00 94.31 101 GLU A CA 1
ATOM 799 C C . GLU A 1 101 ? 9.682 -3.374 -8.512 1.00 94.31 101 GLU A C 1
ATOM 801 O O . GLU A 1 101 ? 10.715 -3.227 -9.167 1.00 94.31 101 GLU A O 1
ATOM 806 N N . LYS A 1 102 ? 8.842 -4.386 -8.764 1.00 93.31 102 LYS A N 1
ATOM 807 C CA . LYS A 1 102 ? 9.083 -5.375 -9.829 1.00 93.31 102 LYS A CA 1
ATOM 808 C C . LYS A 1 102 ? 9.196 -4.718 -11.202 1.00 93.31 102 LYS A C 1
ATOM 810 O O . LYS A 1 102 ? 10.089 -5.074 -11.975 1.00 93.31 102 LYS A O 1
ATOM 815 N N . ASN A 1 103 ? 8.329 -3.749 -11.493 1.00 90.81 103 ASN A N 1
ATOM 816 C CA . ASN A 1 103 ? 8.372 -2.990 -12.740 1.00 90.81 103 ASN A CA 1
ATOM 817 C C . ASN A 1 103 ? 9.658 -2.169 -12.862 1.00 90.81 103 ASN A C 1
ATOM 819 O O . ASN A 1 103 ? 10.256 -2.130 -13.937 1.00 90.81 103 ASN A O 1
ATOM 823 N N . GLU A 1 104 ? 10.118 -1.561 -11.771 1.00 91.25 104 GLU A N 1
ATOM 824 C CA . GLU A 1 104 ? 11.354 -0.784 -11.753 1.00 91.25 104 GLU A CA 1
ATOM 825 C C . GLU A 1 104 ? 12.597 -1.664 -11.945 1.00 91.25 104 GLU A C 1
ATOM 827 O O . GLU A 1 104 ? 13.483 -1.333 -12.738 1.00 91.25 104 GLU A O 1
ATOM 832 N N . ILE A 1 105 ? 12.628 -2.838 -11.309 1.00 90.69 105 ILE A N 1
ATOM 833 C CA . ILE A 1 105 ? 13.676 -3.847 -11.509 1.00 90.69 105 ILE A CA 1
ATOM 834 C C . ILE A 1 105 ? 13.690 -4.326 -12.967 1.00 90.69 105 ILE A C 1
ATOM 836 O O . ILE A 1 105 ? 14.757 -4.423 -13.579 1.00 90.69 105 ILE A O 1
ATOM 840 N N . ALA A 1 106 ? 12.523 -4.631 -13.540 1.00 89.88 106 ALA A N 1
ATOM 841 C CA . ALA A 1 106 ? 12.407 -5.079 -14.927 1.00 89.88 106 ALA A CA 1
ATOM 842 C C . ALA A 1 106 ? 12.852 -3.992 -15.916 1.00 89.88 106 ALA A C 1
ATOM 844 O O . ALA A 1 106 ? 13.622 -4.273 -16.837 1.00 89.88 106 ALA A O 1
ATOM 845 N N . ALA A 1 107 ? 12.431 -2.746 -15.689 1.00 87.31 107 ALA A N 1
ATOM 846 C CA . ALA A 1 107 ? 12.834 -1.609 -16.502 1.00 87.31 107 ALA A CA 1
ATOM 847 C C . ALA A 1 107 ? 14.348 -1.383 -16.426 1.00 87.31 107 ALA A C 1
ATOM 849 O O . ALA A 1 107 ? 14.998 -1.280 -17.463 1.00 87.31 107 ALA A O 1
ATOM 850 N N . THR A 1 108 ? 14.939 -1.408 -15.230 1.00 86.81 108 THR A N 1
ATOM 851 C CA . THR A 1 108 ? 16.387 -1.213 -15.049 1.00 86.81 108 THR A CA 1
ATOM 852 C C . THR A 1 108 ? 17.209 -2.300 -15.743 1.00 86.81 108 THR A C 1
ATOM 854 O O . THR A 1 108 ? 18.208 -1.991 -16.386 1.00 86.81 108 THR A O 1
ATOM 857 N N . LYS A 1 109 ? 16.765 -3.564 -15.707 1.00 87.38 109 LYS A N 1
ATOM 858 C CA . LYS A 1 109 ? 17.423 -4.673 -16.427 1.00 87.38 109 LYS A CA 1
ATOM 859 C C . LYS A 1 109 ? 17.441 -4.488 -17.946 1.00 87.38 109 LYS A C 1
ATOM 861 O O . LYS A 1 109 ? 18.337 -5.006 -18.604 1.00 87.38 109 LYS A O 1
ATOM 866 N N . SER A 1 110 ? 16.456 -3.783 -18.502 1.00 84.00 110 SER A N 1
ATOM 867 C CA . SER A 1 110 ? 16.366 -3.520 -19.944 1.00 84.00 110 SER A CA 1
ATOM 868 C C . SER A 1 110 ? 17.249 -2.357 -20.418 1.00 84.00 110 SER A C 1
ATOM 870 O O . SER A 1 110 ? 17.471 -2.204 -21.617 1.00 84.00 110 SER A O 1
ATOM 872 N N . LEU A 1 111 ? 17.776 -1.549 -19.492 1.00 86.38 111 LEU A N 1
ATOM 873 C CA . LEU A 1 111 ? 18.570 -0.364 -19.797 1.00 86.38 111 LEU A CA 1
ATOM 874 C C . LEU A 1 111 ? 20.063 -0.720 -19.836 1.00 86.38 111 LEU A C 1
ATOM 876 O O . LEU A 1 111 ? 20.740 -0.762 -18.811 1.00 86.38 111 LEU A O 1
ATOM 880 N N . THR A 1 112 ? 20.603 -0.943 -21.034 1.00 79.25 112 THR A N 1
ATOM 881 C CA . THR A 1 112 ? 22.054 -1.018 -21.257 1.00 79.25 112 THR A CA 1
ATOM 882 C C . THR A 1 112 ? 22.557 0.370 -21.660 1.00 79.25 112 THR A C 1
ATOM 884 O O . THR A 1 112 ? 22.148 0.866 -22.707 1.00 79.25 112 THR A O 1
ATOM 887 N N . ASN A 1 113 ? 23.454 0.977 -20.873 1.00 82.00 113 ASN A N 1
ATOM 888 C CA . ASN A 1 113 ? 24.126 2.268 -21.147 1.00 82.00 113 ASN A CA 1
ATOM 889 C C . ASN A 1 113 ? 23.365 3.562 -20.780 1.00 82.00 113 ASN A C 1
ATOM 891 O O . ASN A 1 113 ? 23.386 4.524 -21.542 1.00 82.00 113 ASN A O 1
ATOM 895 N N . ILE A 1 114 ? 22.744 3.623 -19.599 1.00 86.94 114 ILE A N 1
ATOM 896 C CA . ILE A 1 114 ? 22.271 4.896 -19.019 1.00 86.94 114 ILE A CA 1
ATOM 897 C C . ILE A 1 114 ? 23.368 5.570 -18.187 1.00 86.94 114 ILE A C 1
ATOM 899 O O . ILE A 1 114 ? 24.143 4.893 -17.500 1.00 86.94 114 ILE A O 1
ATOM 903 N N . SER A 1 115 ? 23.428 6.900 -18.240 1.00 89.38 115 SER A N 1
ATOM 904 C CA . SER A 1 115 ? 24.356 7.703 -17.442 1.00 89.38 115 SER A CA 1
ATOM 905 C C . SER A 1 115 ? 24.044 7.605 -15.945 1.00 89.38 115 SER A C 1
ATOM 907 O O . SER A 1 115 ? 22.926 7.288 -15.532 1.00 89.38 115 SER A O 1
ATOM 909 N N . GLU A 1 116 ? 25.031 7.908 -15.101 1.00 90.00 116 GLU A N 1
ATOM 910 C CA . GLU A 1 116 ? 24.849 7.851 -13.646 1.00 90.00 116 GLU A CA 1
ATOM 911 C C . GLU A 1 116 ? 23.808 8.869 -13.148 1.00 90.00 116 GLU A C 1
ATOM 913 O O . GLU A 1 116 ? 23.014 8.579 -12.254 1.00 90.00 116 GLU A O 1
ATOM 918 N N . ASN A 1 117 ? 23.735 10.035 -13.796 1.00 91.62 117 ASN A N 1
ATOM 919 C CA . ASN A 1 117 ? 22.728 11.051 -13.494 1.00 91.62 117 ASN A CA 1
ATOM 920 C C . ASN A 1 117 ? 21.305 10.563 -13.813 1.00 91.62 117 ASN A C 1
ATOM 922 O O . ASN A 1 117 ? 20.388 10.813 -13.034 1.00 91.62 117 ASN A O 1
ATOM 926 N N . GLU A 1 118 ? 21.112 9.833 -14.916 1.00 90.06 118 GLU A N 1
ATOM 927 C CA . GLU A 1 118 ? 19.807 9.259 -15.272 1.00 90.06 118 GLU A CA 1
ATOM 928 C C . GLU A 1 118 ? 19.378 8.165 -14.292 1.00 90.06 118 GLU A C 1
ATOM 930 O O . GLU A 1 118 ? 18.216 8.134 -13.885 1.00 90.06 118 GLU A O 1
ATOM 935 N N . LYS A 1 119 ? 20.309 7.304 -13.854 1.00 89.88 119 LYS A N 1
ATOM 936 C CA . LYS A 1 119 ? 20.040 6.309 -12.800 1.00 89.88 119 LYS A CA 1
ATOM 937 C C . LYS A 1 119 ? 19.595 6.974 -11.505 1.00 89.88 119 LYS A C 1
ATOM 939 O O . LYS A 1 119 ? 18.604 6.557 -10.906 1.00 89.88 119 LYS A O 1
ATOM 944 N N . LYS A 1 120 ? 20.313 8.020 -11.088 1.00 92.75 120 LYS A N 1
ATOM 945 C CA . LYS A 1 120 ? 20.002 8.767 -9.869 1.00 92.75 120 LYS A CA 1
ATOM 946 C C . LYS A 1 120 ? 18.624 9.418 -9.956 1.00 92.75 120 LYS A C 1
ATOM 948 O O . LYS A 1 120 ? 17.797 9.176 -9.082 1.00 92.75 120 LYS A O 1
ATOM 953 N N . LEU A 1 121 ? 18.348 10.156 -11.032 1.00 93.31 121 LEU A N 1
ATOM 954 C CA . LEU A 1 121 ? 17.049 10.794 -11.253 1.00 93.31 121 LEU A CA 1
ATOM 955 C C . LEU A 1 121 ? 15.907 9.767 -11.238 1.00 93.31 121 LEU A C 1
ATOM 957 O O . LEU A 1 121 ? 14.862 9.997 -10.633 1.00 93.31 121 LEU A O 1
ATOM 961 N N . ARG A 1 122 ? 16.106 8.610 -11.877 1.00 91.94 122 ARG A N 1
ATOM 962 C CA . ARG A 1 122 ? 15.118 7.528 -11.900 1.00 91.94 122 ARG A CA 1
ATOM 963 C C . ARG A 1 122 ? 14.835 6.972 -10.501 1.00 91.94 122 ARG A C 1
ATOM 965 O O . ARG A 1 122 ? 13.669 6.848 -10.131 1.00 91.94 122 ARG A O 1
ATOM 972 N N . SER A 1 123 ? 15.880 6.702 -9.719 1.00 91.81 123 SER A N 1
ATOM 973 C CA . SER A 1 123 ? 15.764 6.240 -8.329 1.00 91.81 123 SER A CA 1
ATOM 974 C C . SER A 1 123 ? 15.067 7.273 -7.436 1.00 91.81 123 SER A C 1
ATOM 976 O O . SER A 1 123 ? 14.163 6.934 -6.676 1.00 91.81 123 SER A O 1
ATOM 978 N N . GLU A 1 124 ? 15.400 8.558 -7.578 1.00 95.62 124 GLU A N 1
ATOM 979 C CA . GLU A 1 124 ? 14.737 9.647 -6.848 1.00 95.62 124 GLU A CA 1
ATOM 980 C C . GLU A 1 124 ? 13.240 9.730 -7.171 1.00 95.62 124 GLU A C 1
ATOM 982 O O . GLU A 1 124 ? 12.410 9.849 -6.266 1.00 95.62 124 GLU A O 1
ATOM 987 N N . LEU A 1 125 ? 12.872 9.615 -8.451 1.00 94.25 125 LEU A N 1
ATOM 988 C CA . LEU A 1 125 ? 11.474 9.594 -8.882 1.00 94.25 125 LEU A CA 1
ATOM 989 C C . LEU A 1 125 ? 10.724 8.369 -8.347 1.00 94.25 125 LEU A C 1
ATOM 991 O O . LEU A 1 125 ? 9.571 8.500 -7.928 1.00 94.25 125 LEU A O 1
ATOM 995 N N . PHE A 1 126 ? 11.362 7.197 -8.349 1.00 94.94 126 PHE A N 1
ATOM 996 C CA . PHE A 1 126 ? 10.797 5.979 -7.772 1.00 94.94 126 PHE A CA 1
ATOM 997 C C . PHE A 1 126 ? 10.555 6.141 -6.267 1.00 94.94 126 PHE A C 1
ATOM 999 O O . PHE A 1 126 ? 9.424 5.976 -5.809 1.00 94.94 126 PHE A O 1
ATOM 1006 N N . ASN A 1 127 ? 11.572 6.574 -5.517 1.00 96.19 127 ASN A N 1
ATOM 1007 C CA . ASN A 1 127 ? 11.478 6.798 -4.074 1.00 96.19 127 ASN A CA 1
ATOM 1008 C C . ASN A 1 127 ? 10.4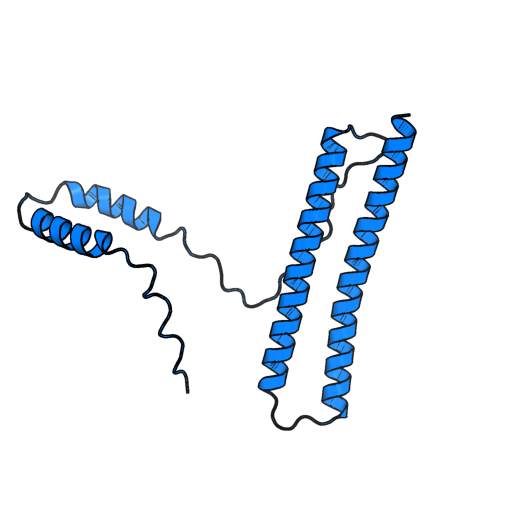04 7.829 -3.727 1.00 96.19 127 ASN A C 1
ATOM 1010 O O . ASN A 1 127 ? 9.652 7.640 -2.777 1.00 96.19 127 ASN A O 1
ATOM 1014 N N . LYS A 1 128 ? 10.271 8.901 -4.517 1.00 96.25 128 LYS A N 1
ATOM 1015 C CA . LYS A 1 128 ? 9.213 9.898 -4.318 1.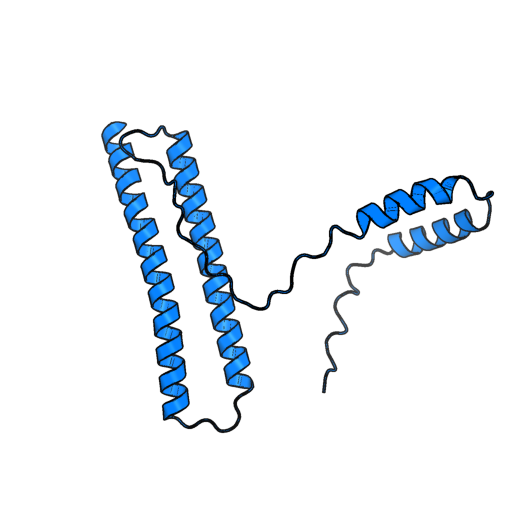00 96.25 128 LYS A CA 1
ATOM 1016 C C . LYS A 1 128 ? 7.818 9.279 -4.432 1.00 96.25 128 LYS A C 1
ATOM 1018 O O . LYS A 1 128 ? 6.962 9.565 -3.599 1.00 96.25 128 LYS A O 1
ATOM 1023 N N . LYS A 1 129 ? 7.583 8.430 -5.439 1.00 93.88 129 LYS A N 1
ATOM 1024 C CA . LYS A 1 129 ? 6.301 7.723 -5.611 1.00 93.88 129 LYS A CA 1
ATOM 1025 C C . LYS A 1 129 ? 6.050 6.723 -4.484 1.00 93.88 129 LYS A C 1
ATOM 1027 O O . LYS A 1 129 ? 4.951 6.696 -3.940 1.00 93.88 129 LYS A O 1
ATOM 1032 N N . TYR A 1 130 ? 7.067 5.942 -4.129 1.00 96.69 130 TYR A N 1
ATOM 1033 C CA . TYR A 1 130 ? 7.002 4.952 -3.057 1.00 96.69 130 TYR A CA 1
ATOM 1034 C C . TYR A 1 130 ? 6.667 5.610 -1.711 1.00 96.69 130 TYR A C 1
ATOM 1036 O O . TYR A 1 130 ? 5.724 5.218 -1.028 1.00 96.69 130 TYR A O 1
ATOM 1044 N N . ASN A 1 131 ? 7.384 6.676 -1.360 1.00 96.94 131 ASN A N 1
ATOM 1045 C CA . ASN A 1 131 ? 7.200 7.371 -0.090 1.00 96.94 131 ASN A CA 1
ATOM 1046 C C . ASN A 1 131 ? 5.854 8.102 -0.017 1.00 96.94 131 ASN A C 1
ATOM 1048 O O . ASN A 1 131 ? 5.224 8.082 1.033 1.00 96.94 131 ASN A O 1
ATOM 1052 N N . ALA A 1 132 ? 5.377 8.695 -1.116 1.00 96.56 132 ALA A N 1
ATOM 1053 C CA . ALA A 1 132 ? 4.052 9.324 -1.155 1.00 96.56 132 ALA A CA 1
ATOM 1054 C C . ALA A 1 132 ? 2.914 8.310 -0.926 1.00 96.56 132 ALA A C 1
ATOM 1056 O O . ALA A 1 132 ? 1.933 8.605 -0.238 1.00 96.56 132 ALA A O 1
ATOM 1057 N N . ALA A 1 133 ? 3.061 7.102 -1.473 1.00 96.25 133 ALA A N 1
ATOM 1058 C CA . ALA A 1 133 ? 2.133 5.999 -1.258 1.00 96.25 133 ALA A CA 1
ATOM 1059 C C . ALA A 1 133 ? 2.121 5.567 0.225 1.00 96.25 133 ALA A C 1
ATOM 1061 O O . ALA A 1 133 ? 1.056 5.487 0.840 1.00 96.25 133 ALA A O 1
ATOM 1062 N N . ILE A 1 134 ? 3.300 5.389 0.830 1.00 97.56 134 ILE A N 1
ATOM 1063 C CA . ILE A 1 134 ? 3.442 5.078 2.262 1.00 97.56 134 ILE A CA 1
ATOM 1064 C C . ILE A 1 134 ? 2.861 6.186 3.150 1.00 97.56 134 ILE A C 1
ATOM 1066 O O . ILE A 1 134 ? 2.115 5.889 4.079 1.00 97.56 134 ILE A O 1
ATOM 1070 N N . GLU A 1 135 ? 3.144 7.460 2.866 1.00 97.31 135 GLU A N 1
ATOM 1071 C CA . GLU A 1 135 ? 2.607 8.586 3.643 1.00 97.31 135 GLU A CA 1
ATOM 1072 C C . GLU A 1 135 ? 1.074 8.598 3.616 1.00 97.31 135 GLU A C 1
ATOM 1074 O O . GLU A 1 135 ? 0.426 8.797 4.643 1.00 97.31 135 GLU A O 1
ATOM 1079 N N . THR A 1 136 ? 0.484 8.342 2.446 1.00 95.94 136 THR A N 1
ATOM 1080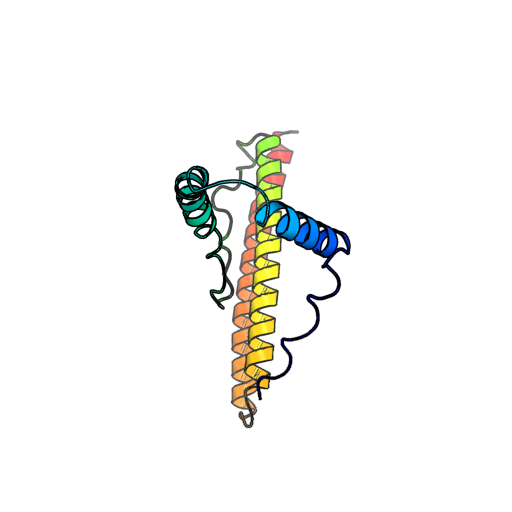 C CA . THR A 1 136 ? -0.972 8.247 2.299 1.00 95.94 136 THR A CA 1
ATOM 1081 C C . THR A 1 136 ? -1.528 7.108 3.147 1.00 95.94 136 THR A C 1
ATOM 1083 O O . THR A 1 136 ? -2.485 7.314 3.889 1.00 95.94 136 THR A O 1
ATOM 1086 N N . GLN A 1 137 ? -0.906 5.927 3.091 1.00 96.88 137 GLN A N 1
ATOM 1087 C CA . GLN A 1 137 ? -1.304 4.781 3.906 1.00 96.88 137 GLN A CA 1
ATOM 1088 C C . GLN A 1 137 ? -1.237 5.094 5.407 1.00 96.88 137 GLN A C 1
ATOM 1090 O O . GLN A 1 137 ? -2.210 4.853 6.121 1.00 96.88 137 GLN A O 1
ATOM 1095 N N . ILE A 1 138 ? -0.123 5.663 5.876 1.00 97.50 138 ILE A N 1
ATOM 1096 C CA . ILE A 1 138 ? 0.071 6.040 7.281 1.00 97.50 138 ILE A CA 1
ATOM 1097 C C . ILE A 1 138 ? -1.002 7.038 7.714 1.00 97.50 138 ILE A C 1
ATOM 1099 O O . ILE A 1 138 ? -1.679 6.802 8.712 1.00 97.50 138 ILE A O 1
ATOM 1103 N N . ARG A 1 139 ? -1.226 8.102 6.932 1.00 97.25 139 ARG A N 1
ATOM 1104 C CA . ARG A 1 139 ? -2.242 9.122 7.228 1.00 97.25 139 ARG A CA 1
ATOM 1105 C C . ARG A 1 139 ? -3.634 8.502 7.376 1.00 97.25 139 ARG A C 1
ATOM 1107 O O . ARG A 1 139 ? -4.342 8.821 8.327 1.00 97.25 139 ARG A O 1
ATOM 1114 N N . THR A 1 140 ? -4.032 7.613 6.466 1.00 96.50 140 THR A N 1
ATOM 1115 C CA . THR A 1 140 ? -5.337 6.935 6.531 1.00 96.50 140 THR A CA 1
ATOM 1116 C C . THR A 1 140 ? -5.475 6.089 7.801 1.00 96.50 140 THR A C 1
ATOM 1118 O O . THR A 1 140 ? -6.499 6.159 8.481 1.00 96.50 140 THR A O 1
ATOM 1121 N N . VAL A 1 141 ? -4.433 5.337 8.166 1.00 97.31 141 VAL A N 1
ATOM 1122 C CA . VAL A 1 141 ? -4.418 4.515 9.388 1.00 97.31 141 VAL A CA 1
ATOM 1123 C C . VAL A 1 141 ? -4.462 5.382 10.650 1.00 97.31 141 VAL A C 1
ATOM 1125 O O . VAL A 1 141 ? -5.183 5.068 11.595 1.00 97.31 141 VAL A O 1
ATOM 1128 N N . GLU A 1 142 ? -3.715 6.484 10.683 1.00 97.44 142 GLU A N 1
ATOM 1129 C CA . GLU A 1 142 ? -3.701 7.422 11.808 1.00 97.44 142 GLU A CA 1
ATOM 1130 C C . GLU A 1 142 ? -5.063 8.078 12.032 1.00 97.44 142 GLU A C 1
ATOM 1132 O O . GLU A 1 142 ? -5.528 8.128 13.173 1.00 97.44 142 GLU A O 1
ATOM 1137 N N . ILE A 1 143 ? -5.726 8.517 10.957 1.00 95.88 143 ILE A N 1
ATOM 1138 C CA . ILE A 1 143 ? -7.087 9.064 11.017 1.00 95.88 143 ILE A CA 1
ATOM 1139 C C . ILE A 1 143 ? -8.032 8.034 11.639 1.00 95.88 143 ILE A C 1
ATOM 1141 O O . ILE A 1 143 ? -8.728 8.342 12.604 1.00 95.88 143 ILE A O 1
ATOM 1145 N N . PHE A 1 144 ? -8.003 6.788 11.166 1.00 97.50 144 PHE A N 1
ATOM 1146 C CA . PHE A 1 144 ? -8.880 5.758 11.713 1.00 97.50 144 PHE A CA 1
ATOM 1147 C C . PHE A 1 144 ? -8.555 5.407 13.175 1.00 97.50 144 PHE A C 1
ATOM 1149 O O . PHE A 1 144 ? -9.452 5.184 13.989 1.00 97.50 144 PHE A O 1
ATOM 1156 N N . ASN A 1 145 ? -7.278 5.431 13.562 1.00 97.06 145 ASN A N 1
ATOM 1157 C CA . ASN A 1 145 ? -6.868 5.232 14.952 1.00 97.06 145 ASN A CA 1
ATOM 1158 C C . ASN A 1 145 ? -7.415 6.313 15.897 1.00 97.06 145 ASN A C 1
ATOM 1160 O O . ASN A 1 145 ? -7.658 6.020 17.071 1.00 97.06 145 ASN A O 1
ATOM 1164 N N . ILE A 1 146 ? -7.615 7.544 15.418 1.00 97.38 146 ILE A N 1
ATOM 1165 C CA . ILE A 1 146 ? -8.288 8.600 16.185 1.00 97.38 146 ILE A CA 1
ATOM 1166 C C . ILE A 1 146 ? -9.759 8.227 16.412 1.00 97.38 146 ILE A C 1
ATOM 1168 O O . ILE A 1 146 ? -10.230 8.317 17.547 1.00 97.38 146 ILE A O 1
ATOM 1172 N N . GLU A 1 147 ? -10.455 7.727 15.389 1.00 97.19 147 GLU A N 1
ATOM 1173 C CA . GLU A 1 147 ? -11.850 7.278 15.522 1.00 97.19 147 GLU A CA 1
ATOM 1174 C C . GLU A 1 147 ? -11.990 6.093 16.483 1.00 97.19 147 GLU A C 1
ATOM 1176 O O . GLU A 1 147 ? -12.876 6.079 17.338 1.00 97.19 147 GLU A O 1
ATOM 1181 N N . ILE A 1 148 ? -11.051 5.142 16.454 1.00 97.19 148 ILE A N 1
ATOM 1182 C CA . ILE A 1 148 ? -11.006 4.050 17.438 1.00 97.19 148 ILE A CA 1
ATOM 1183 C C . ILE A 1 148 ? -10.903 4.592 18.870 1.00 97.19 148 ILE A C 1
ATOM 1185 O O . ILE A 1 148 ? -11.540 4.052 19.778 1.00 97.19 148 ILE A O 1
ATOM 1189 N N . ARG A 1 149 ? -10.099 5.638 19.108 1.00 96.94 149 ARG A N 1
ATOM 1190 C CA . ARG A 1 149 ? -9.982 6.249 20.444 1.00 96.94 149 ARG A CA 1
ATOM 1191 C C . ARG A 1 149 ? -11.286 6.924 20.859 1.00 96.94 149 ARG A C 1
ATOM 1193 O O . ARG A 1 149 ? -11.749 6.656 21.963 1.00 96.94 149 ARG A O 1
ATOM 1200 N N . ARG A 1 150 ? -11.914 7.699 19.968 1.00 96.69 150 ARG A N 1
ATOM 1201 C CA . ARG A 1 150 ? -13.219 8.332 20.234 1.00 96.69 150 ARG A CA 1
ATOM 1202 C C . ARG A 1 150 ? -14.299 7.307 20.567 1.00 96.69 150 ARG A C 1
ATOM 1204 O O . ARG A 1 150 ? -15.028 7.482 21.539 1.00 96.69 150 ARG A O 1
ATOM 1211 N N . PHE A 1 151 ? -14.353 6.201 19.825 1.00 97.31 151 PHE A N 1
ATOM 1212 C CA . PHE A 1 151 ? -15.277 5.105 20.116 1.00 97.31 151 PHE A CA 1
ATOM 1213 C C . PHE A 1 151 ? -15.048 4.517 21.508 1.00 97.31 151 PHE A C 1
ATOM 1215 O O . PHE A 1 151 ? -15.996 4.326 22.270 1.00 97.31 151 PHE A O 1
ATOM 1222 N N . LYS A 1 152 ? -13.782 4.270 21.869 1.00 95.56 152 LYS A N 1
ATOM 1223 C CA . LYS A 1 152 ? -13.425 3.759 23.198 1.00 95.56 152 LYS A CA 1
ATOM 1224 C C . LYS A 1 152 ? -13.849 4.718 24.308 1.00 95.56 152 LYS A C 1
ATOM 1226 O O . LYS A 1 152 ? -14.394 4.257 25.305 1.00 95.56 152 LYS A O 1
ATOM 1231 N N . GLU A 1 153 ? -13.633 6.018 24.128 1.00 95.94 153 GLU A N 1
ATOM 1232 C CA . GLU A 1 153 ? -14.037 7.056 25.084 1.00 95.94 153 GLU A CA 1
ATOM 1233 C C . GLU A 1 153 ? -15.559 7.140 25.250 1.00 95.94 153 GLU A C 1
ATOM 1235 O O . GLU A 1 153 ? -16.031 7.225 26.377 1.00 95.94 153 GLU A O 1
ATOM 1240 N N . LYS A 1 154 ? -16.324 7.038 24.156 1.00 93.94 154 LYS A N 1
ATOM 1241 C CA . LYS A 1 154 ? -17.795 6.970 24.182 1.00 93.94 154 LYS A CA 1
ATOM 1242 C C . LYS A 1 154 ? -18.316 5.718 24.893 1.00 93.94 154 LYS A C 1
ATOM 1244 O O . LYS A 1 154 ? -19.346 5.773 25.553 1.00 93.94 154 LYS A O 1
ATOM 1249 N N . SER A 1 155 ? -17.653 4.578 24.694 1.00 86.69 155 SER A N 1
ATOM 1250 C CA . SER A 1 155 ? -18.081 3.273 25.223 1.00 86.69 155 SER A CA 1
ATOM 1251 C C . SER A 1 155 ? -17.725 3.030 26.695 1.00 86.69 155 SER A C 1
ATOM 1253 O O . SER A 1 155 ? -18.009 1.949 27.212 1.00 86.69 155 SER A O 1
ATOM 1255 N N . LYS A 1 156 ? -17.049 3.993 27.329 1.00 80.75 156 LYS A N 1
ATOM 1256 C CA . LYS A 1 156 ? -16.603 3.932 28.719 1.00 80.75 156 LYS A CA 1
ATOM 1257 C C . LYS A 1 156 ? -17.708 4.370 29.673 1.00 80.75 156 LYS A C 1
ATOM 1259 O O . LYS A 1 156 ? -17.817 3.718 30.733 1.00 80.75 156 LYS A O 1
#

Sequence (156 aa):
MVKNCLIDFTQFFDRDLIFALSKIYILILNKKEVSFMKKVKKIVISYMLTCYASLSFACDYPSPPKDLPDGANSNKEEMLAGVREIASYQDDMSAYLSCIEKNEIAATKSLTNISENEKKLRSELFNKKYNAAIETQIRTVEIFNIEIRRFKEKSK

Foldseek 3Di:
DPDPPDDDPPPPDDPVVVVVVVVVVVVVVDDDDDPCVVVVVVVVVVVVPPPPDDDPLALDQDDQDDDQDALQPDDPVSLVVNVVSLVVNVVSLVSSLVSLVVVLVVVVVVDDDDDPVVVVVSVVVNVVVNVVSVVNSVVSVVVSVVSVVSNVVNVD